Protein AF-0000000078525321 (afdb_homodimer)

Foldseek 3Di:
DCVVPPPVPPFDKDKDFDPLLVVQLVVVPWDFPDKAADPVHRVTIITITGDDPVSVVSSVVDDDPPD/DCVVPPPVPPQDKDKDFDPLLVVQLVVVPWDFPDKAADPVHRVTIITITGDDPVSVVSSVVDDDPPD

pLDDT: mean 86.68, std 19.48, range [40.62, 98.62]

Structure (mmCIF, N/CA/C/O backbone):
data_AF-0000000078525321-model_v1
#
loop_
_entity.id
_entity.type
_entity.pdbx_description
1 polymer 'DUF5659 domain-containing protein'
#
loop_
_atom_site.group_PDB
_atom_site.id
_atom_site.type_symbol
_atom_site.label_atom_id
_atom_site.label_alt_id
_atom_site.label_comp_id
_atom_site.label_as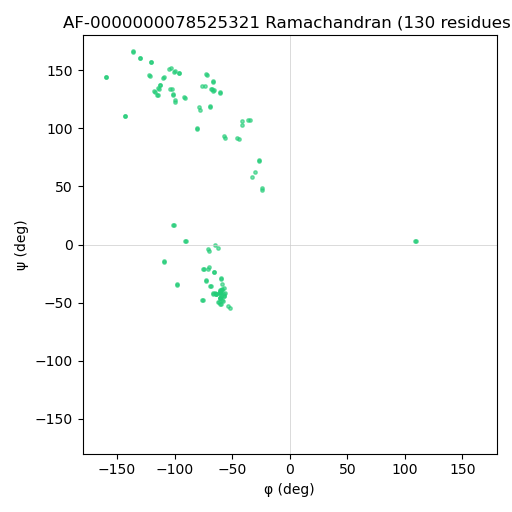ym_id
_atom_site.label_entity_id
_atom_site.label_seq_id
_atom_site.pdbx_PDB_ins_code
_atom_site.Cartn_x
_atom_site.Cartn_y
_atom_site.Cartn_z
_atom_site.occupancy
_atom_site.B_iso_or_equiv
_atom_site.auth_seq_id
_atom_site.auth_comp_id
_atom_site.auth_asym_id
_atom_site.auth_atom_id
_atom_site.pdbx_PDB_model_num
ATOM 1 N N . MET A 1 1 ? 3.475 -42.188 -11.227 1 43.06 1 MET A N 1
ATOM 2 C CA . MET A 1 1 ? 2.268 -41.5 -10.758 1 43.06 1 MET A CA 1
ATOM 3 C C . MET A 1 1 ? 2.613 -40.188 -10.047 1 43.06 1 MET A C 1
ATOM 5 O O . MET A 1 1 ? 1.784 -39.281 -9.977 1 43.06 1 MET A O 1
ATOM 9 N N . THR A 1 2 ? 3.736 -40.312 -9.289 1 48.81 2 THR A N 1
ATOM 10 C CA . THR A 1 2 ? 4.012 -39.375 -8.227 1 48.81 2 THR A CA 1
ATOM 11 C C . THR A 1 2 ? 4.398 -38 -8.805 1 48.81 2 THR A C 1
ATOM 13 O O . THR A 1 2 ? 4.75 -37.094 -8.062 1 48.81 2 THR A O 1
ATOM 16 N N . SER A 1 3 ? 4.809 -38 -9.992 1 51.25 3 SER A N 1
ATOM 17 C CA . SER A 1 3 ? 5.309 -36.75 -10.586 1 51.25 3 SER A CA 1
ATOM 18 C C . SER A 1 3 ? 4.246 -35.656 -10.562 1 51.25 3 SER A C 1
ATOM 20 O O . SER A 1 3 ? 4.516 -34.5 -10.938 1 51.25 3 SER A O 1
ATOM 22 N N . ASP A 1 4 ? 2.984 -36.062 -10.711 1 45.41 4 ASP A N 1
ATOM 23 C CA . ASP A 1 4 ? 1.907 -35.094 -10.719 1 45.41 4 ASP A CA 1
ATOM 24 C C . ASP A 1 4 ? 1.922 -34.25 -9.438 1 45.41 4 ASP A C 1
ATOM 26 O O . ASP A 1 4 ? 1.277 -33.188 -9.367 1 45.41 4 ASP A O 1
ATOM 30 N N . TYR A 1 5 ? 2.17 -34.906 -8.258 1 46.09 5 TYR A N 1
ATOM 31 C CA . TYR A 1 5 ? 1.978 -34.312 -6.941 1 46.09 5 TYR A CA 1
ATOM 32 C C . TYR A 1 5 ? 2.686 -32.969 -6.848 1 46.09 5 TYR A C 1
ATOM 34 O O . TYR A 1 5 ? 2.254 -32.062 -6.109 1 46.09 5 TYR A O 1
ATOM 42 N N . GLN A 1 6 ? 4 -32.938 -7.137 1 43.97 6 GLN A N 1
ATOM 43 C CA . GLN A 1 6 ? 4.691 -31.703 -6.754 1 43.97 6 GLN A CA 1
ATOM 44 C C . GLN A 1 6 ? 4.176 -30.5 -7.555 1 43.97 6 GLN A C 1
ATOM 46 O O . GLN A 1 6 ? 4.902 -29.938 -8.375 1 43.97 6 GLN A O 1
ATOM 51 N N . LYS A 1 7 ? 3.301 -30.578 -8.422 1 46 7 LYS A N 1
ATOM 52 C CA . LYS A 1 7 ? 2.758 -29.344 -8.977 1 46 7 LYS A CA 1
ATOM 53 C C . LYS A 1 7 ? 2.729 -28.234 -7.93 1 46 7 LYS A C 1
ATOM 55 O O . LYS A 1 7 ? 1.919 -28.281 -7 1 46 7 LYS A O 1
ATOM 60 N N . GLU A 1 8 ? 3.809 -27.844 -7.328 1 45.81 8 GLU A N 1
ATOM 61 C CA . GLU A 1 8 ? 4.125 -26.688 -6.48 1 45.81 8 GLU A CA 1
ATOM 62 C C . GLU A 1 8 ? 3.223 -25.5 -6.797 1 45.81 8 GLU A C 1
ATOM 64 O O . GLU A 1 8 ? 3.193 -25.031 -7.934 1 45.81 8 GLU A O 1
ATOM 69 N N . ASN A 1 9 ? 1.998 -25.531 -6.434 1 50.44 9 ASN A N 1
ATOM 70 C CA . ASN A 1 9 ? 1.076 -24.391 -6.43 1 50.44 9 ASN A CA 1
ATOM 71 C C . ASN A 1 9 ? 1.821 -23.062 -6.336 1 50.44 9 ASN A C 1
ATOM 73 O O . ASN A 1 9 ? 2.166 -22.609 -5.242 1 50.44 9 ASN A O 1
ATOM 77 N N . LYS A 1 10 ? 2.791 -22.922 -7.137 1 61.66 10 LYS A N 1
ATOM 78 C CA . LYS A 1 10 ? 3.525 -21.656 -7.191 1 61.66 10 LYS A CA 1
ATOM 79 C C . LYS A 1 10 ? 2.592 -20.469 -6.977 1 61.66 10 LYS A C 1
ATOM 81 O O . LYS A 1 10 ? 1.52 -20.406 -7.578 1 61.66 10 LYS A O 1
ATOM 86 N N . ALA A 1 11 ? 2.73 -19.969 -5.906 1 68.25 11 ALA A N 1
ATOM 87 C CA . ALA A 1 11 ? 1.953 -18.766 -5.625 1 68.25 11 ALA A CA 1
ATOM 88 C C . ALA A 1 11 ? 1.929 -17.828 -6.836 1 68.25 11 ALA A C 1
ATOM 90 O O . ALA A 1 11 ? 2.965 -17.578 -7.453 1 68.25 11 ALA A O 1
ATOM 91 N N . GLN A 1 12 ? 0.733 -17.828 -7.484 1 90.12 12 GLN A N 1
ATOM 92 C CA . GLN A 1 12 ? 0.535 -16.828 -8.531 1 90.12 12 GLN A CA 1
ATOM 93 C C . GLN A 1 12 ? 0.269 -15.445 -7.941 1 90.12 12 GLN A C 1
ATOM 95 O O . GLN A 1 12 ? -0.292 -15.336 -6.848 1 90.12 12 GLN A O 1
ATOM 100 N N . TYR A 1 13 ? 0.941 -14.492 -8.578 1 95.5 13 TYR A N 1
ATOM 101 C CA . TYR A 1 13 ? 0.79 -13.117 -8.117 1 95.5 13 TYR A CA 1
ATOM 102 C C . TYR A 1 13 ? 0.013 -12.281 -9.133 1 95.5 13 TYR A C 1
ATOM 104 O O . TYR A 1 13 ? 0.056 -12.555 -10.336 1 95.5 13 TYR A O 1
ATOM 112 N N . MET A 1 14 ? -0.76 -11.422 -8.555 1 97.31 14 MET A N 1
ATOM 113 C CA . MET A 1 14 ? -1.428 -10.383 -9.336 1 97.31 14 MET A CA 1
ATOM 114 C C . MET A 1 14 ? -0.725 -9.039 -9.172 1 97.31 14 MET A C 1
ATOM 116 O O . MET A 1 14 ? -0.426 -8.625 -8.047 1 97.31 14 MET A O 1
ATOM 120 N N . ILE A 1 15 ? -0.51 -8.383 -10.32 1 97.31 15 ILE A N 1
ATOM 121 C CA . ILE A 1 15 ? 0.11 -7.066 -10.312 1 97.31 15 ILE A CA 1
ATOM 122 C C . ILE A 1 15 ? -0.963 -5.988 -10.453 1 97.31 15 ILE A C 1
ATOM 124 O O . ILE A 1 15 ? -1.727 -5.988 -11.422 1 97.31 15 ILE A O 1
ATOM 128 N N . ILE A 1 16 ? -0.964 -5.094 -9.445 1 98 16 ILE A N 1
ATOM 129 C CA . ILE A 1 16 ? -1.906 -3.979 -9.453 1 98 16 ILE A CA 1
ATOM 130 C C . ILE A 1 16 ? -1.147 -2.662 -9.609 1 98 16 ILE A C 1
ATOM 132 O O . ILE A 1 16 ? -0.19 -2.404 -8.875 1 98 16 ILE A O 1
ATOM 136 N N . ARG A 1 17 ? -1.638 -1.772 -10.516 1 97.25 17 ARG A N 1
ATOM 137 C CA . ARG A 1 17 ? -0.942 -0.52 -10.789 1 97.25 17 ARG A CA 1
ATOM 138 C C . ARG A 1 17 ? -1.709 0.67 -10.227 1 97.25 17 ARG A C 1
ATOM 140 O O . ARG A 1 17 ? -1.159 1.766 -10.094 1 97.25 17 ARG A O 1
ATOM 147 N N . SER A 1 18 ? -2.859 0.526 -9.883 1 96.81 18 SER A N 1
ATOM 148 C CA . SER A 1 18 ? -3.719 1.591 -9.375 1 96.81 18 SER A CA 1
ATOM 149 C C . SER A 1 18 ? -3.656 1.677 -7.855 1 96.81 18 SER A C 1
ATOM 151 O O . SER A 1 18 ? -3.936 0.697 -7.16 1 96.81 18 SER A O 1
ATOM 153 N N . LEU A 1 19 ? -3.375 2.881 -7.418 1 97.56 19 LEU A N 1
ATOM 154 C CA . LEU A 1 19 ? -3.34 3.094 -5.973 1 97.56 19 LEU A CA 1
ATOM 155 C C . LEU A 1 19 ? -4.742 2.998 -5.375 1 97.56 19 LEU A C 1
ATOM 157 O O . LEU A 1 19 ? -4.914 2.475 -4.273 1 97.56 19 LEU A O 1
ATOM 161 N N . SER A 1 20 ? -5.754 3.453 -6.09 1 97.44 20 SER A N 1
ATOM 162 C CA . SER A 1 20 ? -7.125 3.381 -5.598 1 97.44 20 SER A CA 1
ATOM 163 C C . SER A 1 20 ? -7.602 1.935 -5.496 1 97.44 20 SER A C 1
ATOM 165 O O . SER A 1 20 ? -8.234 1.554 -4.512 1 97.44 20 SER A O 1
ATOM 167 N N . MET A 1 21 ? -7.281 1.162 -6.445 1 98.25 21 MET A N 1
ATOM 168 C CA . MET A 1 21 ? -7.609 -0.26 -6.387 1 98.25 21 MET A CA 1
ATOM 169 C C . MET A 1 21 ? -6.871 -0.94 -5.238 1 98.25 21 MET A C 1
ATOM 171 O O . MET A 1 21 ? -7.453 -1.752 -4.516 1 98.25 21 MET A O 1
ATOM 175 N N . THR A 1 22 ? -5.621 -0.625 -5.059 1 98.56 22 THR A N 1
ATOM 176 C CA . THR A 1 22 ? -4.824 -1.167 -3.965 1 98.56 22 THR A CA 1
ATOM 177 C C . THR A 1 22 ? -5.461 -0.84 -2.617 1 98.56 22 THR A C 1
ATOM 179 O O . THR A 1 22 ? -5.648 -1.728 -1.782 1 98.56 22 THR A O 1
ATOM 182 N N . ASN A 1 23 ? -5.82 0.365 -2.422 1 98.62 23 ASN A N 1
ATOM 183 C CA . ASN A 1 23 ? -6.473 0.767 -1.18 1 98.62 23 ASN A CA 1
ATOM 184 C C . ASN A 1 23 ? -7.781 0.015 -0.966 1 98.62 23 ASN A C 1
ATOM 186 O O . ASN A 1 23 ? -8.078 -0.422 0.148 1 98.62 23 ASN A O 1
ATOM 190 N N . TRP A 1 24 ? -8.523 -0.161 -1.998 1 98.38 24 TRP A N 1
ATOM 191 C CA . TRP A 1 24 ? -9.781 -0.9 -1.93 1 98.38 24 TRP A CA 1
ATOM 192 C C . TRP A 1 24 ? -9.539 -2.348 -1.513 1 98.38 24 TRP A C 1
ATOM 194 O O . TRP A 1 24 ? -10.219 -2.863 -0.619 1 98.38 24 TRP A O 1
ATOM 204 N N . LEU A 1 25 ? -8.656 -2.965 -2.125 1 98.56 25 LEU A N 1
ATOM 205 C CA . LEU A 1 25 ? -8.344 -4.359 -1.836 1 98.56 25 LEU A CA 1
ATOM 206 C C . LEU A 1 25 ? -7.898 -4.531 -0.388 1 98.56 25 LEU A C 1
ATOM 208 O O . LEU A 1 25 ? -8.383 -5.418 0.316 1 98.56 25 LEU A O 1
ATOM 212 N N . CYS A 1 26 ? -7.027 -3.66 0.064 1 98.56 26 CYS A N 1
ATOM 213 C CA . CYS A 1 26 ? -6.523 -3.75 1.43 1 98.56 26 CYS A CA 1
ATOM 214 C C . CYS A 1 26 ? -7.645 -3.523 2.439 1 98.56 26 CYS A C 1
ATOM 216 O O . CYS A 1 26 ? -7.73 -4.23 3.443 1 98.56 26 CYS A O 1
ATOM 218 N N . ARG A 1 27 ? -8.438 -2.586 2.143 1 97.56 27 ARG A N 1
ATOM 219 C CA . ARG A 1 27 ? -9.57 -2.309 3.021 1 97.56 27 ARG A CA 1
ATOM 220 C C . ARG A 1 27 ? -10.484 -3.521 3.135 1 97.56 27 ARG A C 1
ATOM 222 O O . ARG A 1 27 ? -11.133 -3.725 4.164 1 97.56 27 ARG A O 1
ATOM 229 N N . ASN A 1 28 ? -10.477 -4.246 2.127 1 98 28 ASN A N 1
ATOM 230 C CA . ASN A 1 28 ? -11.375 -5.395 2.105 1 98 28 ASN A CA 1
ATOM 231 C C . ASN A 1 28 ? -10.633 -6.691 2.42 1 98 28 ASN A C 1
ATOM 233 O O . ASN A 1 28 ? -11.07 -7.773 2.025 1 98 28 ASN A O 1
ATOM 237 N N . GLY A 1 29 ? -9.508 -6.625 2.947 1 97.56 29 GLY A N 1
ATOM 238 C CA . GLY A 1 29 ? -8.922 -7.758 3.641 1 97.56 29 GLY A CA 1
ATOM 239 C C . GLY A 1 29 ? -7.746 -8.367 2.902 1 97.56 29 GLY A C 1
ATOM 240 O O . GLY A 1 29 ? -7.188 -9.375 3.338 1 97.56 29 GLY A O 1
ATOM 241 N N . HIS A 1 30 ? -7.371 -7.797 1.804 1 98.62 30 HIS A N 1
ATOM 242 C CA . HIS A 1 30 ? -6.227 -8.305 1.062 1 98.62 30 HIS A CA 1
ATOM 243 C C . HIS A 1 30 ? -4.957 -7.543 1.414 1 98.62 30 HIS A C 1
ATOM 245 O O . HIS A 1 30 ? -5.004 -6.344 1.693 1 98.62 30 HIS A O 1
ATOM 251 N N . GLU A 1 31 ? -3.846 -8.25 1.37 1 98.31 31 GLU A N 1
ATOM 252 C CA . GLU A 1 31 ? -2.588 -7.656 1.807 1 98.31 31 GLU A CA 1
ATOM 253 C C . GLU A 1 31 ? -1.628 -7.473 0.634 1 98.31 31 GLU A C 1
ATOM 255 O O . GLU A 1 31 ? -1.497 -8.359 -0.211 1 98.31 31 GLU A O 1
ATOM 260 N N . ILE A 1 32 ? -1.029 -6.34 0.654 1 98.62 32 ILE A N 1
ATOM 261 C CA . ILE A 1 32 ? 0.085 -6.137 -0.266 1 98.62 32 ILE A CA 1
ATOM 262 C C . ILE A 1 32 ? 1.258 -7.027 0.141 1 98.62 32 ILE A C 1
ATOM 264 O O . ILE A 1 32 ? 1.686 -7.012 1.298 1 98.62 32 ILE A O 1
ATOM 268 N N . LEU A 1 33 ? 1.862 -7.711 -0.807 1 98.12 33 LEU A N 1
ATOM 269 C CA . LEU A 1 33 ? 3.006 -8.578 -0.537 1 98.12 33 LEU A CA 1
ATOM 270 C C . LEU A 1 33 ? 4.316 -7.859 -0.846 1 98.12 33 LEU A C 1
ATOM 272 O O . LEU A 1 33 ? 5.34 -8.133 -0.214 1 98.12 33 LEU A O 1
ATOM 276 N N . LYS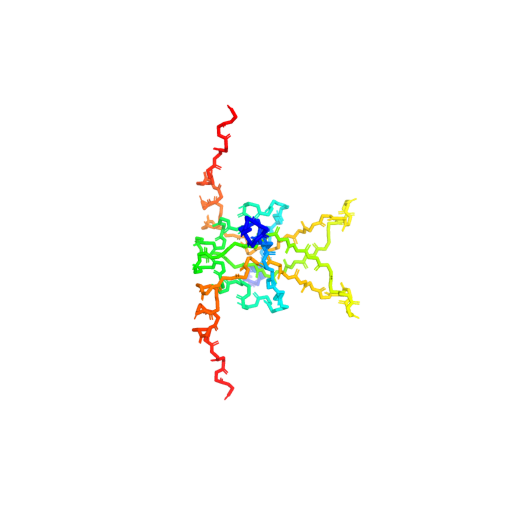 A 1 34 ? 4.281 -7.047 -1.83 1 97.62 34 LYS A N 1
ATOM 277 C CA . LYS A 1 34 ? 5.465 -6.324 -2.295 1 97.62 34 LYS A CA 1
ATOM 278 C C . LYS A 1 34 ? 5.074 -5.09 -3.102 1 97.62 34 LYS A C 1
ATOM 280 O O . LYS A 1 34 ? 4.066 -5.098 -3.811 1 97.62 34 LYS A O 1
ATOM 285 N N . VAL A 1 35 ? 5.855 -4.062 -2.939 1 97.94 35 VAL A N 1
ATOM 286 C CA . VAL A 1 35 ? 5.738 -2.885 -3.791 1 97.94 35 VAL A CA 1
ATOM 287 C C . VAL A 1 35 ? 7.027 -2.686 -4.582 1 97.94 35 VAL A C 1
ATOM 289 O O . VAL A 1 35 ? 8.125 -2.744 -4.02 1 97.94 35 VAL A O 1
ATOM 292 N N . SER A 1 36 ? 6.879 -2.484 -5.84 1 96.38 36 SER A N 1
ATOM 293 C CA . SER A 1 36 ? 8.031 -2.287 -6.711 1 96.38 36 SER A CA 1
ATOM 294 C C . SER A 1 36 ? 7.793 -1.137 -7.684 1 96.38 36 SER A C 1
ATOM 296 O O . SER A 1 36 ? 6.668 -0.651 -7.82 1 96.38 36 SER A O 1
ATOM 298 N N . ASP A 1 37 ? 8.938 -0.761 -8.281 1 95.94 37 ASP A N 1
ATOM 299 C CA . ASP A 1 37 ? 8.797 0.153 -9.414 1 95.94 37 ASP A CA 1
ATOM 300 C C . ASP A 1 37 ? 8.234 -0.566 -10.641 1 95.94 37 ASP A C 1
ATOM 302 O O . ASP A 1 37 ? 8.531 -1.738 -10.867 1 95.94 37 ASP A O 1
ATOM 306 N N . SER A 1 38 ? 7.43 0.287 -11.398 1 95.56 38 SER A N 1
ATOM 307 C CA . SER A 1 38 ? 7.004 -0.262 -12.68 1 95.56 38 SER A CA 1
ATOM 308 C C . SER A 1 38 ? 8.188 -0.443 -13.625 1 95.56 38 SER A C 1
ATOM 310 O O . SER A 1 38 ? 9.062 0.42 -13.703 1 95.56 38 SER A O 1
ATOM 312 N N . GLU A 1 39 ? 8.148 -1.537 -14.328 1 92.19 39 GLU A N 1
ATOM 313 C CA . GLU A 1 39 ? 9.203 -1.787 -15.305 1 92.19 39 GLU A CA 1
ATOM 314 C C . GLU A 1 39 ? 9.062 -0.873 -16.516 1 92.19 39 GLU A C 1
ATOM 316 O O . GLU A 1 39 ? 10.055 -0.515 -17.156 1 92.19 39 GLU A O 1
ATOM 321 N N . ILE A 1 40 ? 7.875 -0.518 -16.844 1 91 40 ILE A N 1
ATOM 322 C CA . ILE A 1 40 ? 7.559 0.303 -18 1 91 40 ILE A CA 1
ATOM 323 C C . ILE A 1 40 ? 7.922 1.76 -17.719 1 91 40 ILE A C 1
ATOM 325 O O . ILE A 1 40 ? 8.562 2.416 -18.547 1 91 40 ILE A O 1
ATOM 329 N N . ASP A 1 41 ? 7.512 2.25 -16.562 1 93.06 41 ASP A N 1
ATOM 330 C CA . ASP A 1 41 ? 7.789 3.613 -16.125 1 93.06 41 ASP A CA 1
ATOM 331 C C . ASP A 1 41 ? 8.055 3.654 -14.617 1 93.06 41 ASP A C 1
ATOM 333 O O . ASP A 1 41 ? 7.133 3.541 -13.812 1 93.06 41 ASP A O 1
ATOM 337 N N . PRO A 1 42 ? 9.258 3.914 -14.273 1 88.5 42 PRO A N 1
ATOM 338 C CA . PRO A 1 42 ? 9.68 3.789 -12.875 1 88.5 42 PRO A CA 1
ATOM 339 C C . PRO A 1 42 ? 9.086 4.871 -11.977 1 88.5 42 PRO A C 1
ATOM 341 O O . PRO A 1 42 ? 9.234 4.82 -10.758 1 88.5 42 PRO A O 1
ATOM 344 N N . ARG A 1 43 ? 8.398 5.754 -12.531 1 90 43 ARG A N 1
ATOM 345 C CA . ARG A 1 43 ? 7.699 6.746 -11.727 1 90 43 ARG A CA 1
ATOM 346 C C . ARG A 1 43 ? 6.457 6.141 -11.078 1 90 43 ARG A C 1
ATOM 348 O O . ARG A 1 43 ? 5.934 6.688 -10.102 1 90 43 ARG A O 1
ATOM 355 N N . PHE A 1 44 ? 6.035 5.094 -11.648 1 94.06 44 PHE A N 1
ATOM 356 C CA . PHE A 1 44 ? 4.848 4.422 -11.133 1 94.06 44 PHE A CA 1
ATOM 357 C C . PHE A 1 44 ? 5.234 3.207 -10.297 1 94.06 44 PHE A C 1
ATOM 359 O O . PHE A 1 44 ? 6.258 2.568 -10.555 1 94.06 44 PHE A O 1
ATOM 366 N N . LYS A 1 45 ? 4.41 2.971 -9.359 1 97.19 45 LYS A N 1
ATOM 367 C CA . LYS A 1 45 ? 4.598 1.801 -8.508 1 97.19 45 LYS A CA 1
ATOM 368 C C . LYS A 1 45 ? 3.635 0.68 -8.891 1 97.19 45 LYS A C 1
ATOM 370 O O . LYS A 1 45 ? 2.549 0.939 -9.414 1 97.19 45 LYS A O 1
ATOM 375 N N . VAL A 1 46 ? 4.117 -0.503 -8.617 1 97.94 46 VAL A N 1
ATOM 376 C CA . VAL A 1 46 ? 3.24 -1.66 -8.766 1 97.94 46 VAL A CA 1
ATOM 377 C C . VAL A 1 46 ? 3.15 -2.406 -7.434 1 97.94 46 VAL A C 1
ATOM 379 O O . VAL A 1 46 ? 4.133 -2.484 -6.691 1 97.94 46 VAL A O 1
ATOM 382 N N . PHE A 1 47 ? 1.993 -2.936 -7.211 1 98.56 47 PHE A N 1
ATOM 383 C CA . PHE A 1 47 ? 1.66 -3.641 -5.98 1 98.56 47 PHE A CA 1
ATOM 384 C C . PHE A 1 47 ? 1.384 -5.113 -6.258 1 98.56 47 PHE A C 1
ATOM 386 O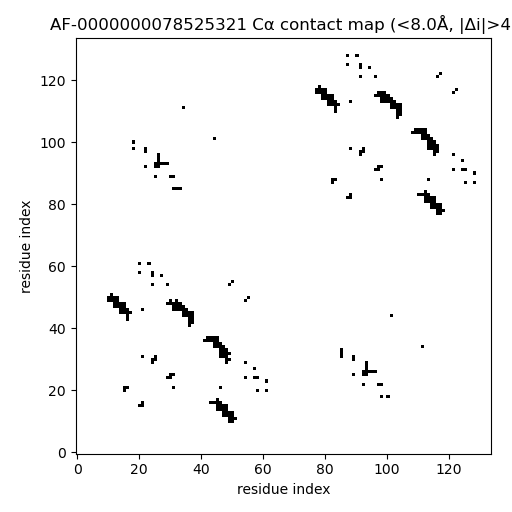 O . PHE A 1 47 ? 0.579 -5.445 -7.129 1 98.56 47 PHE A O 1
ATOM 393 N N . LEU A 1 48 ? 2.051 -5.926 -5.504 1 98.44 48 LEU A N 1
ATOM 394 C CA . LEU A 1 48 ? 1.872 -7.363 -5.684 1 98.44 48 LEU A CA 1
ATOM 395 C C . LEU A 1 48 ? 0.947 -7.938 -4.617 1 98.44 48 LEU A C 1
ATOM 397 O O . LEU A 1 48 ? 1.123 -7.664 -3.426 1 98.44 48 LEU A O 1
ATOM 401 N N . PHE A 1 49 ? -0.055 -8.688 -5.133 1 98.62 49 PHE A N 1
ATOM 402 C CA . PHE A 1 49 ? -0.966 -9.445 -4.285 1 98.62 49 PHE A CA 1
ATOM 403 C C . PHE A 1 49 ? -0.902 -10.938 -4.613 1 98.62 49 PHE A C 1
ATOM 405 O O . PHE A 1 49 ? -0.468 -11.312 -5.703 1 98.62 49 PHE A O 1
ATOM 412 N N . GLN A 1 50 ? -1.316 -11.672 -3.586 1 98.06 50 GLN A N 1
ATOM 413 C CA . GLN A 1 50 ? -1.579 -13.062 -3.939 1 98.06 50 GLN A CA 1
ATOM 414 C C . GLN A 1 50 ? -2.764 -13.18 -4.895 1 98.06 50 GLN A C 1
ATOM 416 O O . GLN A 1 50 ? -3.789 -12.516 -4.699 1 98.06 50 GLN A O 1
ATOM 421 N N . ASP A 1 51 ? -2.57 -13.977 -5.984 1 97.38 51 ASP A N 1
ATOM 422 C CA . ASP A 1 51 ? -3.627 -14.203 -6.969 1 97.38 51 ASP A CA 1
ATOM 423 C C . ASP A 1 51 ? -4.617 -15.258 -6.48 1 97.38 51 ASP A C 1
ATOM 425 O O . ASP A 1 51 ? -4.332 -16.453 -6.539 1 97.38 51 ASP A O 1
ATOM 429 N N . THR A 1 52 ? -5.691 -14.852 -6 1 96.94 52 THR A N 1
ATOM 430 C CA . THR A 1 52 ? -6.719 -15.742 -5.465 1 96.94 52 THR A CA 1
ATOM 431 C C . THR A 1 52 ? -8.086 -15.398 -6.055 1 96.94 52 THR A C 1
ATOM 433 O O . THR A 1 52 ? -8.289 -14.305 -6.578 1 96.94 52 THR A O 1
ATOM 436 N N . ALA A 1 53 ? -9 -16.344 -5.98 1 96.88 53 ALA A N 1
ATOM 437 C CA . ALA A 1 53 ? -10.375 -16.094 -6.395 1 96.88 53 ALA A CA 1
ATOM 438 C C . ALA A 1 53 ? -11 -14.969 -5.57 1 96.88 53 ALA A C 1
ATOM 440 O O . ALA A 1 53 ? -11.758 -14.148 -6.098 1 96.88 53 ALA A O 1
ATOM 441 N N . ALA A 1 54 ? -10.719 -14.922 -4.266 1 97.81 54 ALA A N 1
ATOM 442 C CA . ALA A 1 54 ? -11.234 -13.883 -3.377 1 97.81 54 ALA A CA 1
ATOM 443 C C . ALA A 1 54 ? -10.773 -12.5 -3.828 1 97.81 54 ALA A C 1
ATOM 445 O O . ALA A 1 54 ? -11.562 -11.547 -3.82 1 97.81 54 ALA A O 1
ATOM 446 N N . LEU A 1 55 ? -9.57 -12.422 -4.191 1 98.12 55 LEU A N 1
ATOM 447 C CA . LEU A 1 55 ? -9.047 -11.156 -4.695 1 98.12 55 LEU A CA 1
ATOM 448 C C . LEU A 1 55 ? -9.812 -10.703 -5.934 1 98.12 55 LEU A C 1
ATOM 450 O O . LEU A 1 55 ? -10.242 -9.547 -6.023 1 98.12 55 LEU A O 1
ATOM 454 N N . HIS A 1 56 ? -9.953 -11.547 -6.883 1 97.94 56 HIS A N 1
ATOM 455 C CA . HIS A 1 56 ? -10.656 -11.234 -8.117 1 97.94 56 HIS A CA 1
ATOM 456 C C . HIS A 1 56 ? -12.086 -10.781 -7.836 1 97.94 56 HIS A C 1
ATOM 458 O O . HIS A 1 56 ? -12.57 -9.828 -8.453 1 97.94 56 HIS A O 1
ATOM 464 N N . ASN A 1 57 ? -12.711 -11.461 -6.984 1 98.19 57 ASN A N 1
ATOM 465 C CA . ASN A 1 57 ? -14.078 -11.078 -6.621 1 98.19 57 ASN A CA 1
ATOM 466 C C . ASN A 1 57 ? -14.125 -9.672 -6.031 1 98.19 57 ASN A C 1
ATOM 468 O O . ASN A 1 57 ? -15.023 -8.891 -6.352 1 98.19 57 ASN A O 1
ATOM 472 N N . THR A 1 58 ? -13.211 -9.445 -5.133 1 98.19 58 THR A N 1
ATOM 473 C CA . THR A 1 58 ? -13.156 -8.109 -4.547 1 98.19 58 THR A CA 1
ATOM 474 C C . THR A 1 58 ? -12.891 -7.055 -5.617 1 98.19 58 THR A C 1
ATOM 476 O O . THR A 1 58 ? -13.461 -5.965 -5.578 1 98.19 58 THR A O 1
ATOM 479 N N . MET A 1 59 ? -12.047 -7.301 -6.574 1 98 59 MET A N 1
ATOM 480 C CA . MET A 1 59 ? -11.75 -6.379 -7.668 1 98 59 MET A CA 1
ATOM 481 C C . MET A 1 59 ? -13 -6.051 -8.461 1 98 59 MET A C 1
ATOM 483 O O . MET A 1 59 ? -13.195 -4.906 -8.883 1 98 59 MET A O 1
ATOM 487 N N . LYS A 1 60 ? -13.773 -7.012 -8.633 1 97.62 60 LYS A N 1
ATOM 488 C CA . LYS A 1 60 ? -14.992 -6.824 -9.406 1 97.62 60 LYS A CA 1
ATOM 489 C C . LYS A 1 60 ? -15.953 -5.867 -8.703 1 97.62 60 LYS A C 1
ATOM 491 O O . LYS A 1 60 ? -16.828 -5.273 -9.344 1 97.62 60 LYS A O 1
ATOM 496 N N . GLN A 1 61 ? -15.82 -5.754 -7.438 1 97.56 61 GLN A N 1
ATOM 497 C CA . GLN A 1 61 ? -16.719 -4.93 -6.633 1 97.56 61 GLN A CA 1
ATOM 498 C C . GLN A 1 61 ? -16.188 -3.5 -6.516 1 97.56 61 GLN A C 1
ATOM 500 O O . GLN A 1 61 ? -16.828 -2.646 -5.902 1 97.56 61 GLN A O 1
ATOM 505 N N . PHE A 1 62 ? -15.109 -3.223 -7.164 1 96.94 62 PHE A N 1
ATOM 506 C CA . PHE A 1 62 ? -14.531 -1.887 -7.098 1 96.94 62 PHE A CA 1
ATOM 507 C C . PHE A 1 62 ? -15.508 -0.844 -7.625 1 96.94 62 PHE A C 1
ATOM 509 O O . PHE A 1 62 ? -16.047 -0.988 -8.727 1 96.94 62 PHE A O 1
ATOM 516 N N . PRO A 1 63 ? -15.633 0.242 -6.762 1 93.06 63 PRO A N 1
ATOM 517 C CA . PRO A 1 63 ? -16.578 1.257 -7.234 1 93.06 63 PRO A CA 1
ATOM 518 C C . PRO A 1 63 ? -16.078 2.016 -8.453 1 93.06 63 PRO A C 1
ATOM 520 O O . PRO A 1 63 ? -14.922 2.457 -8.477 1 93.06 63 PRO A O 1
ATOM 523 N N . LYS A 1 64 ? -16.75 1.96 -9.539 1 79.19 64 LYS A N 1
ATOM 524 C CA . LYS A 1 64 ? -16.391 2.693 -10.75 1 79.19 64 LYS A CA 1
ATOM 525 C C . LYS A 1 64 ? -16.812 4.16 -10.648 1 79.19 64 LYS A C 1
ATOM 527 O O . LYS A 1 64 ? -17.844 4.477 -10.062 1 79.19 64 LYS A O 1
ATOM 532 N N . LYS A 1 65 ? -15.836 5.102 -10.703 1 65.75 65 LYS A N 1
ATOM 533 C CA . LYS A 1 65 ? -16.234 6.504 -10.742 1 65.75 65 LYS A CA 1
ATOM 534 C C . LYS A 1 65 ? -17.156 6.785 -11.914 1 65.75 65 LYS A C 1
ATOM 536 O O . LYS A 1 65 ? -16.875 6.375 -13.047 1 65.75 65 LYS A O 1
ATOM 541 N N . GLU A 1 66 ? -18.469 6.723 -11.703 1 45.88 66 GLU A N 1
ATOM 542 C CA . GLU A 1 66 ? -19.328 7.25 -12.758 1 45.88 66 GLU A CA 1
ATOM 543 C C . GLU A 1 66 ? -18.828 8.609 -13.25 1 45.88 66 GLU A C 1
ATOM 545 O O . GLU A 1 66 ? -18.547 9.5 -12.453 1 45.88 66 GLU A O 1
ATOM 550 N N . VAL A 1 67 ? -17.969 8.578 -14.305 1 41.38 67 VAL A N 1
ATOM 551 C CA . VAL A 1 67 ? -17.812 9.852 -15 1 41.38 67 VAL A CA 1
ATOM 552 C C . VAL A 1 67 ? -19.156 10.344 -15.492 1 41.38 67 VAL A C 1
ATOM 554 O O . VAL A 1 67 ? -19.969 9.555 -15.992 1 41.38 67 VAL A O 1
ATOM 557 N N . MET B 1 1 ? -6.805 40.688 13.422 1 43.09 1 MET B N 1
ATOM 558 C CA . MET B 1 1 ? -7.301 39.469 14.062 1 43.09 1 MET B CA 1
ATOM 559 C C . MET B 1 1 ? -7.242 38.281 13.109 1 43.09 1 MET B C 1
ATOM 561 O O . MET B 1 1 ? -7.188 37.125 13.547 1 43.09 1 MET B O 1
ATOM 565 N N . THR B 1 2 ? -7.613 38.625 11.852 1 48.44 2 THR B N 1
ATOM 566 C CA . THR B 1 2 ? -8.016 37.594 10.891 1 48.44 2 THR B CA 1
ATOM 567 C C . THR B 1 2 ? -6.82 36.75 10.445 1 48.44 2 THR B C 1
ATOM 569 O O . THR B 1 2 ? -6.938 35.938 9.547 1 48.44 2 THR B O 1
ATOM 572 N N . SER B 1 3 ? -5.68 37.25 10.633 1 51.34 3 SER B N 1
ATOM 573 C CA . SER B 1 3 ? -4.492 36.531 10.141 1 51.34 3 SER B CA 1
ATOM 574 C C . SER B 1 3 ? -4.402 35.125 10.719 1 51.34 3 SER B C 1
ATOM 576 O O . SER B 1 3 ? -3.541 34.344 10.312 1 51.34 3 SER B O 1
ATOM 578 N N . ASP B 1 4 ? -4.797 35.031 11.992 1 45.25 4 ASP B N 1
ATOM 579 C CA . ASP B 1 4 ? -4.672 33.719 12.633 1 45.25 4 ASP B CA 1
ATOM 580 C C . ASP B 1 4 ? -5.441 32.656 11.852 1 45.25 4 ASP B C 1
ATOM 582 O O . ASP B 1 4 ? -5.223 31.453 12.047 1 45.25 4 ASP B O 1
ATOM 586 N N . TYR B 1 5 ? -6.688 32.969 11.367 1 45.97 5 TYR B N 1
ATOM 587 C CA . TYR B 1 5 ? -7.621 32 10.797 1 45.97 5 TYR B CA 1
ATOM 588 C C . TYR B 1 5 ? -6.957 31.203 9.68 1 45.97 5 TYR B C 1
ATOM 590 O O . TYR B 1 5 ? -7.406 30.094 9.352 1 45.97 5 TYR B O 1
ATOM 598 N N . GLN B 1 6 ? -6.352 31.859 8.688 1 43 6 GLN B N 1
ATOM 599 C CA . GLN B 1 6 ? -5.957 31.047 7.555 1 43 6 GLN B CA 1
ATOM 600 C C . GLN B 1 6 ? -4.934 29.984 7.969 1 43 6 GLN B C 1
ATOM 602 O O . GLN B 1 6 ? -3.781 30.031 7.531 1 43 6 GLN B O 1
ATOM 607 N N . LYS B 1 7 ? -4.461 29.875 9.148 1 45.62 7 LYS B N 1
ATOM 608 C CA . LYS B 1 7 ? -3.629 28.719 9.477 1 45.62 7 LYS B CA 1
ATOM 609 C C . LYS B 1 7 ? -4.027 27.5 8.656 1 45.62 7 LYS B C 1
ATOM 611 O O . LYS B 1 7 ? -5.098 26.922 8.859 1 45.62 7 LYS B O 1
ATOM 616 N N . GLU B 1 8 ? -3.936 27.484 7.355 1 45.56 8 GLU B N 1
ATOM 617 C CA . GLU B 1 8 ? -4.008 26.438 6.336 1 45.56 8 GLU B CA 1
ATOM 618 C C . GLU B 1 8 ? -3.598 25.078 6.902 1 45.56 8 GLU B C 1
ATOM 620 O O . GLU B 1 8 ? -2.471 24.906 7.371 1 45.56 8 GLU B O 1
ATOM 625 N N . ASN B 1 9 ? -4.363 24.469 7.703 1 49.69 9 ASN B N 1
ATOM 626 C CA . ASN B 1 9 ? -4.262 23.094 8.148 1 49.69 9 ASN B CA 1
ATOM 627 C C . ASN B 1 9 ? -3.5 22.219 7.148 1 49.69 9 ASN B C 1
ATOM 629 O O . ASN B 1 9 ? -4.082 21.734 6.176 1 49.69 9 ASN B O 1
ATOM 633 N N . LYS B 1 10 ? -2.4 22.703 6.707 1 60.75 10 LYS B N 1
ATOM 634 C CA . LYS B 1 10 ? -1.553 21.906 5.816 1 60.75 10 LYS B CA 1
ATOM 635 C C . LYS B 1 10 ? -1.612 20.438 6.172 1 60.75 10 LYS B C 1
ATOM 637 O O . LYS B 1 10 ? -1.521 20.062 7.348 1 60.75 10 LYS B O 1
ATOM 642 N N . ALA B 1 11 ? -2.244 19.797 5.375 1 67.19 11 ALA B N 1
ATOM 643 C CA . ALA B 1 11 ? -2.297 18.344 5.566 1 67.19 11 ALA B CA 1
ATOM 644 C C . ALA B 1 11 ? -0.935 17.797 5.98 1 67.19 11 ALA B C 1
ATOM 646 O O . ALA B 1 11 ? 0.087 18.141 5.379 1 67.19 11 ALA B O 1
ATOM 647 N N . GLN B 1 12 ? -0.833 17.5 7.316 1 90.06 12 GLN B N 1
ATOM 648 C CA . GLN B 1 12 ? 0.36 16.797 7.773 1 90.06 12 GLN B CA 1
ATOM 649 C C . GLN B 1 12 ? 0.333 15.336 7.348 1 90.06 12 GLN B C 1
ATOM 651 O O . GLN B 1 12 ? -0.739 14.734 7.223 1 90.06 12 GLN B O 1
ATOM 656 N N . TYR B 1 13 ? 1.53 14.938 6.875 1 95.5 13 TYR B N 1
ATOM 657 C CA . TYR B 1 13 ? 1.658 13.555 6.43 1 95.5 13 TYR B CA 1
ATOM 658 C C . TYR B 1 13 ? 2.529 12.75 7.387 1 95.5 13 TYR B C 1
ATOM 660 O O . TYR B 1 13 ? 3.424 13.305 8.031 1 95.5 13 TYR B O 1
ATOM 668 N N . MET B 1 14 ? 2.096 11.523 7.504 1 97.25 14 MET B N 1
ATOM 669 C CA . MET B 1 14 ? 2.902 10.531 8.203 1 97.25 14 MET B CA 1
ATOM 670 C C . MET B 1 14 ? 3.586 9.594 7.211 1 97.25 14 MET B C 1
ATOM 672 O O . MET B 1 14 ? 2.951 9.094 6.281 1 97.25 14 MET B O 1
ATOM 676 N N . ILE B 1 15 ? 4.887 9.391 7.469 1 97.25 15 ILE B N 1
ATOM 677 C CA . ILE B 1 15 ? 5.652 8.469 6.633 1 97.25 15 ILE B CA 1
ATOM 678 C C . ILE B 1 15 ? 5.777 7.117 7.336 1 97.25 15 ILE B C 1
ATOM 680 O O . ILE B 1 15 ? 6.273 7.039 8.461 1 97.25 15 ILE B O 1
ATOM 684 N N . ILE B 1 16 ? 5.32 6.09 6.602 1 97.88 16 ILE B N 1
ATOM 685 C CA . ILE B 1 16 ? 5.406 4.73 7.121 1 97.88 16 ILE B CA 1
ATOM 686 C C . ILE B 1 16 ? 6.355 3.904 6.258 1 97.88 16 ILE B C 1
ATOM 688 O O . ILE B 1 16 ? 6.23 3.887 5.031 1 97.88 16 ILE B O 1
ATOM 692 N N . ARG B 1 17 ? 7.266 3.125 6.914 1 97.19 17 ARG B N 1
ATOM 693 C CA . ARG B 1 17 ? 8.273 2.365 6.18 1 97.19 17 ARG B CA 1
ATOM 694 C C . ARG B 1 17 ? 7.98 0.869 6.242 1 97.19 17 ARG B C 1
ATOM 696 O O . ARG B 1 17 ? 8.531 0.092 5.457 1 97.19 17 ARG B O 1
ATOM 703 N N . SER B 1 18 ? 7.195 0.448 7.059 1 96.69 18 SER B N 1
ATOM 704 C CA . SER B 1 18 ? 6.863 -0.96 7.254 1 96.69 18 SER B CA 1
ATOM 705 C C . SER B 1 18 ? 5.668 -1.372 6.402 1 96.69 18 SER B C 1
ATOM 707 O O . SER B 1 18 ? 4.59 -0.785 6.512 1 96.69 18 SER B O 1
ATOM 709 N N . LEU B 1 19 ? 5.914 -2.422 5.645 1 97.5 19 LEU B N 1
ATOM 710 C CA . LEU B 1 19 ? 4.82 -2.941 4.828 1 97.5 19 LEU B CA 1
ATOM 711 C C . LEU B 1 19 ? 3.738 -3.562 5.703 1 97.5 19 LEU B C 1
ATOM 713 O O . LEU B 1 19 ? 2.547 -3.438 5.406 1 97.5 19 LEU B O 1
ATOM 717 N N . SER B 1 20 ? 4.109 -4.199 6.801 1 97.44 20 SER B N 1
ATOM 718 C CA . SER B 1 20 ? 3.131 -4.801 7.703 1 97.44 20 SER B CA 1
ATOM 719 C C . SER B 1 20 ? 2.275 -3.738 8.383 1 97.44 20 SER B C 1
ATOM 721 O O . SER B 1 20 ? 1.057 -3.893 8.492 1 97.44 20 SER B O 1
ATOM 723 N N . MET B 1 21 ? 2.877 -2.701 8.797 1 98.19 21 MET B N 1
ATOM 724 C CA . MET B 1 21 ? 2.125 -1.588 9.375 1 98.19 21 MET B CA 1
ATOM 725 C C . MET B 1 21 ? 1.195 -0.965 8.336 1 98.19 21 MET B C 1
ATOM 727 O O . MET B 1 21 ? 0.043 -0.651 8.641 1 98.19 21 MET B O 1
ATOM 731 N N . THR B 1 22 ? 1.665 -0.793 7.133 1 98.5 22 THR B N 1
ATOM 732 C CA . THR B 1 22 ? 0.858 -0.256 6.043 1 98.5 22 THR B CA 1
ATOM 733 C C . THR B 1 22 ? -0.373 -1.124 5.801 1 98.5 22 THR B C 1
ATOM 735 O O . THR B 1 22 ? -1.495 -0.616 5.742 1 98.5 22 THR B O 1
ATOM 738 N N . ASN B 1 23 ? -0.197 -2.375 5.715 1 98.62 23 ASN B N 1
ATOM 739 C CA . ASN B 1 23 ? -1.317 -3.291 5.523 1 98.62 23 ASN B CA 1
ATOM 740 C C . ASN B 1 23 ? -2.312 -3.207 6.676 1 98.62 23 ASN B C 1
ATOM 742 O O . ASN B 1 23 ? -3.525 -3.205 6.457 1 98.62 23 ASN B O 1
ATOM 746 N N . TRP B 1 24 ? -1.815 -3.117 7.867 1 98.31 24 TRP B N 1
ATOM 747 C CA . TRP B 1 24 ? -2.666 -2.982 9.047 1 98.31 24 TRP B CA 1
ATOM 748 C C . TRP B 1 24 ? -3.496 -1.707 8.977 1 98.31 24 TRP B C 1
ATOM 750 O O . TRP B 1 24 ? -4.711 -1.736 9.195 1 98.31 24 TRP B O 1
ATOM 760 N N . LEU B 1 25 ? -2.896 -0.653 8.703 1 98.5 25 LEU B N 1
ATOM 761 C CA . LEU B 1 25 ? -3.576 0.636 8.633 1 98.5 25 LEU B CA 1
ATOM 762 C C . LEU B 1 25 ? -4.664 0.618 7.562 1 98.5 25 LEU B C 1
ATOM 764 O O . LEU B 1 25 ? -5.797 1.038 7.816 1 98.5 25 LEU B O 1
ATOM 768 N N . CYS B 1 26 ? -4.344 0.096 6.402 1 98.56 26 CYS B N 1
ATOM 769 C CA . CYS B 1 26 ? -5.309 0.051 5.312 1 98.56 26 CYS B CA 1
ATOM 770 C C . CYS B 1 26 ? -6.492 -0.839 5.668 1 98.56 26 CYS B C 1
ATOM 772 O O . CYS B 1 26 ? -7.645 -0.487 5.398 1 98.56 26 CYS B O 1
ATOM 774 N N . ARG B 1 27 ? -6.18 -1.921 6.25 1 97.5 27 ARG B N 1
ATOM 775 C CA . ARG B 1 27 ? -7.238 -2.834 6.672 1 97.5 27 ARG B CA 1
ATOM 776 C C . ARG B 1 27 ? -8.188 -2.16 7.66 1 97.5 27 ARG B C 1
ATOM 778 O O . ARG B 1 27 ? -9.367 -2.49 7.719 1 97.5 27 ARG B O 1
ATOM 785 N N . ASN B 1 28 ? -7.641 -1.284 8.344 1 98 28 ASN B N 1
ATOM 786 C CA . ASN B 1 28 ? -8.438 -0.625 9.367 1 98 28 ASN B CA 1
ATOM 787 C C . ASN B 1 28 ? -8.93 0.746 8.906 1 98 28 ASN B C 1
ATOM 789 O O . ASN B 1 28 ? -9.203 1.62 9.734 1 98 28 ASN B O 1
ATOM 793 N N . GLY B 1 29 ? -8.906 1.007 7.703 1 97.62 29 GLY B N 1
ATOM 794 C CA . GLY B 1 29 ? -9.703 2.082 7.141 1 97.62 29 GLY B CA 1
ATOM 795 C C . GLY B 1 29 ? -8.883 3.275 6.703 1 97.62 29 GLY B C 1
ATOM 796 O O . GLY B 1 29 ? -9.43 4.297 6.277 1 97.62 29 GLY B O 1
ATOM 797 N N . HIS B 1 30 ? -7.586 3.186 6.809 1 98.62 30 HIS B N 1
ATOM 798 C CA . HIS B 1 30 ? -6.73 4.281 6.367 1 98.62 30 HIS B CA 1
ATOM 799 C C . HIS B 1 30 ? -6.211 4.035 4.953 1 98.62 30 HIS B C 1
ATOM 801 O O . HIS B 1 30 ? -5.957 2.891 4.57 1 98.62 30 HIS B O 1
ATOM 807 N N . GLU B 1 31 ? -6.023 5.1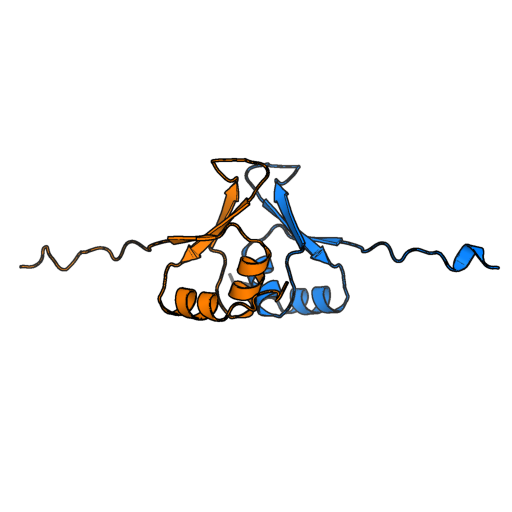21 4.227 1 98.31 31 GLU B N 1
ATOM 808 C CA . GLU B 1 31 ? -5.645 4.996 2.822 1 98.31 31 GLU B CA 1
ATOM 809 C C . GLU B 1 31 ? -4.227 5.504 2.584 1 98.31 31 GLU B C 1
ATOM 811 O O . GLU B 1 31 ? -3.838 6.547 3.117 1 98.31 31 GLU B O 1
ATOM 816 N N . ILE B 1 32 ? -3.555 4.738 1.814 1 98.62 32 ILE B N 1
ATOM 817 C CA . ILE B 1 32 ? -2.275 5.23 1.316 1 98.62 32 ILE B CA 1
ATOM 818 C C . ILE B 1 32 ? -2.51 6.398 0.357 1 98.62 32 ILE B C 1
ATOM 820 O O . ILE B 1 32 ? -3.297 6.285 -0.585 1 98.62 32 ILE B O 1
ATOM 824 N N . LEU B 1 33 ? -1.76 7.469 0.505 1 98.19 33 LEU B N 1
ATOM 825 C CA . LEU B 1 33 ? -1.882 8.633 -0.366 1 98.19 33 LEU B CA 1
ATOM 826 C C . LEU B 1 33 ? -0.821 8.602 -1.461 1 98.19 33 LEU B C 1
ATOM 828 O O . LEU B 1 33 ? -1.048 9.102 -2.564 1 98.19 33 LEU B O 1
ATOM 832 N N . LYS B 1 34 ? 0.298 8.109 -1.143 1 97.69 34 LYS B N 1
ATOM 833 C CA . LYS B 1 34 ? 1.438 8.062 -2.053 1 97.69 34 LYS B CA 1
ATOM 834 C C . LYS B 1 34 ? 2.451 7.012 -1.613 1 97.69 34 LYS B C 1
ATOM 836 O O . LYS B 1 34 ? 2.637 6.781 -0.416 1 97.69 34 LYS B O 1
ATOM 841 N N . VAL B 1 35 ? 3.043 6.391 -2.594 1 97.94 35 VAL B N 1
ATOM 842 C CA . VAL B 1 35 ? 4.176 5.508 -2.342 1 97.94 35 VAL B CA 1
ATOM 843 C C . VAL B 1 35 ? 5.418 6.043 -3.051 1 97.94 35 VAL B C 1
ATOM 845 O O . VAL B 1 35 ? 5.359 6.41 -4.227 1 97.94 35 VAL B O 1
ATOM 848 N N . SER B 1 36 ? 6.488 6.09 -2.328 1 96.44 36 SER B N 1
ATOM 849 C CA . SER B 1 36 ? 7.742 6.59 -2.879 1 96.44 36 SER B CA 1
ATOM 850 C C . SER B 1 36 ? 8.914 5.703 -2.467 1 96.44 36 SER B C 1
ATOM 852 O O . SER B 1 36 ? 8.781 4.859 -1.58 1 96.44 36 SER B O 1
ATOM 854 N N . ASP B 1 37 ? 10.008 5.953 -3.203 1 95.88 37 ASP B N 1
ATOM 855 C CA . ASP B 1 37 ? 11.258 5.355 -2.738 1 95.88 37 ASP B CA 1
ATOM 856 C C . ASP B 1 37 ? 11.766 6.055 -1.479 1 95.88 37 ASP B C 1
ATOM 858 O O . ASP B 1 37 ? 11.617 7.27 -1.33 1 95.88 37 ASP B O 1
ATOM 862 N N . SER B 1 38 ? 12.406 5.16 -0.622 1 95.38 38 SER B N 1
ATOM 863 C CA . SER B 1 38 ? 13.086 5.773 0.516 1 95.38 38 SER B CA 1
ATOM 864 C C . SER B 1 38 ? 14.266 6.625 0.062 1 95.38 38 SER B C 1
ATOM 866 O O . SER B 1 38 ? 15.016 6.227 -0.835 1 95.38 38 SER B O 1
ATOM 868 N N . GLU B 1 39 ? 14.406 7.734 0.717 1 91.94 39 GLU B N 1
ATOM 869 C CA . GLU B 1 39 ? 15.531 8.602 0.404 1 91.94 39 GLU B CA 1
ATOM 870 C C . GLU B 1 39 ? 16.844 8.008 0.914 1 91.94 39 GLU B C 1
ATOM 872 O O . GLU B 1 39 ? 17.906 8.242 0.33 1 91.94 39 GLU B O 1
ATOM 877 N N . ILE B 1 40 ? 16.781 7.293 1.95 1 90.62 40 ILE B N 1
ATOM 878 C CA . ILE B 1 40 ? 17.938 6.699 2.604 1 90.62 40 ILE B CA 1
ATOM 879 C C . ILE B 1 40 ? 18.422 5.492 1.805 1 90.62 40 ILE B C 1
ATOM 881 O O . ILE B 1 40 ? 19.625 5.355 1.536 1 90.62 40 ILE B O 1
ATOM 885 N N . ASP B 1 41 ? 17.531 4.637 1.436 1 92.56 41 ASP B N 1
ATOM 886 C CA . ASP B 1 41 ? 17.797 3.443 0.642 1 92.56 41 ASP B CA 1
ATOM 887 C C . ASP B 1 41 ? 16.672 3.17 -0.344 1 92.56 41 ASP B C 1
ATOM 889 O O . ASP B 1 41 ? 15.586 2.713 0.049 1 92.56 41 ASP B O 1
ATOM 893 N N . PRO B 1 42 ? 16.922 3.338 -1.591 1 88.06 42 PRO B N 1
ATOM 894 C CA . PRO B 1 42 ? 15.875 3.291 -2.609 1 88.06 42 PRO B CA 1
ATOM 895 C C . PRO B 1 42 ? 15.32 1.884 -2.82 1 88.06 42 PRO B C 1
ATOM 897 O O . PRO B 1 42 ? 14.328 1.708 -3.535 1 88.06 42 PRO B O 1
ATOM 900 N N . ARG B 1 43 ? 15.875 0.955 -2.203 1 90.12 43 ARG B N 1
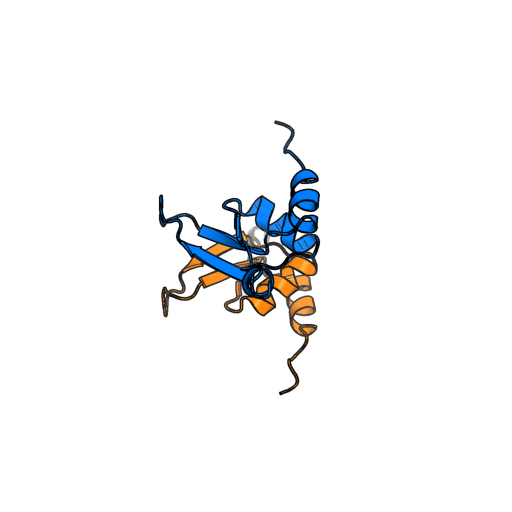ATOM 901 C CA . ARG B 1 43 ? 15.312 -0.392 -2.262 1 90.12 43 ARG B CA 1
ATOM 902 C C . ARG B 1 43 ? 14.055 -0.5 -1.406 1 90.12 43 ARG B C 1
ATOM 904 O O . ARG B 1 43 ? 13.25 -1.415 -1.591 1 90.12 43 ARG B O 1
ATOM 911 N N . PHE B 1 44 ? 13.977 0.393 -0.513 1 93.81 44 PHE B N 1
ATOM 912 C CA . PHE B 1 44 ? 12.82 0.402 0.375 1 93.81 44 PHE B CA 1
ATOM 913 C C . PHE B 1 44 ? 11.805 1.439 -0.077 1 93.81 44 PHE B C 1
ATOM 915 O O . PHE B 1 44 ? 12.164 2.471 -0.645 1 93.81 44 PHE B O 1
ATOM 922 N N . LYS B 1 45 ? 10.602 1.095 0.214 1 97.19 45 LYS B N 1
ATOM 923 C CA . LYS B 1 45 ? 9.508 2.006 -0.101 1 97.19 45 LYS B CA 1
ATOM 924 C C . LYS B 1 45 ? 8.992 2.705 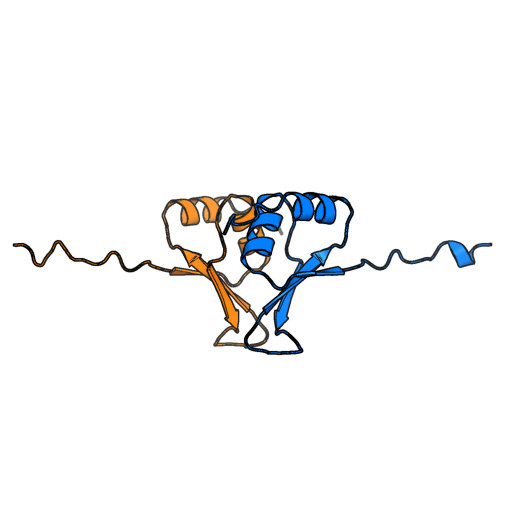1.155 1 97.19 45 LYS B C 1
ATOM 926 O O . LYS B 1 45 ? 9.102 2.166 2.26 1 97.19 45 LYS B O 1
ATOM 931 N N . VAL B 1 46 ? 8.5 3.893 0.905 1 97.94 46 VAL B N 1
ATOM 932 C CA . VAL B 1 46 ? 7.805 4.598 1.977 1 97.94 46 VAL B CA 1
ATOM 933 C C . VAL B 1 46 ? 6.371 4.906 1.549 1 97.94 46 VAL B C 1
ATOM 935 O O . VAL B 1 46 ? 6.117 5.195 0.377 1 97.94 46 VAL B O 1
ATOM 938 N N . PHE B 1 47 ? 5.512 4.844 2.512 1 98.56 47 PHE B N 1
ATOM 939 C CA . PHE B 1 47 ? 4.082 5.039 2.324 1 98.56 47 PHE B CA 1
ATOM 940 C C . PHE B 1 47 ? 3.607 6.293 3.047 1 98.56 47 PHE B C 1
ATOM 942 O O . PHE B 1 47 ? 3.877 6.469 4.238 1 98.56 47 PHE B O 1
ATOM 949 N N . LEU B 1 48 ? 2.92 7.094 2.307 1 98.44 48 LEU B N 1
ATOM 950 C CA . LEU B 1 48 ? 2.418 8.328 2.891 1 98.44 48 LEU B CA 1
ATOM 951 C C . LEU B 1 48 ? 0.939 8.203 3.244 1 98.44 48 LEU B C 1
ATOM 953 O O . LEU B 1 48 ? 0.137 7.754 2.424 1 98.44 48 LEU B O 1
ATOM 957 N N . PHE B 1 49 ? 0.666 8.578 4.52 1 98.56 49 PHE B N 1
ATOM 958 C CA . PHE B 1 49 ? -0.701 8.68 5.02 1 98.56 49 PHE B CA 1
ATOM 959 C C . PHE B 1 49 ? -1.005 10.094 5.496 1 98.56 49 PHE B C 1
ATOM 961 O O . PHE B 1 49 ? -0.09 10.859 5.789 1 98.56 49 PHE B O 1
ATOM 968 N N . GLN B 1 50 ? -2.316 10.328 5.492 1 98.06 50 GLN B N 1
ATOM 969 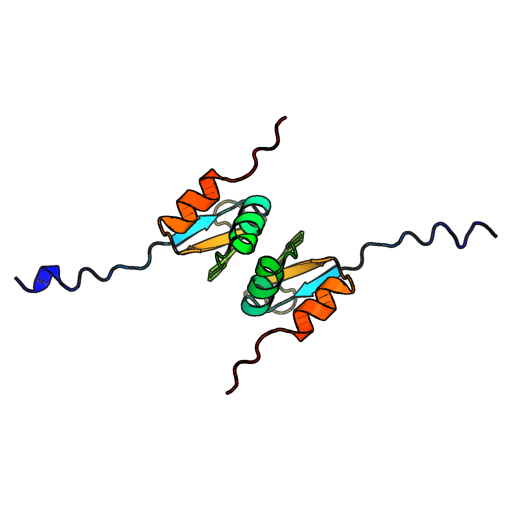C CA . GLN B 1 50 ? -2.695 11.531 6.227 1 98.06 50 GLN B CA 1
ATOM 970 C C . GLN B 1 50 ? -2.414 11.375 7.719 1 98.06 50 GLN B C 1
ATOM 972 O O . GLN B 1 50 ? -2.697 10.328 8.305 1 98.06 50 GLN B O 1
ATOM 977 N N . ASP B 1 51 ? -1.763 12.43 8.32 1 97.38 51 ASP B N 1
ATOM 978 C CA . ASP B 1 51 ? -1.452 12.438 9.742 1 97.38 51 ASP B CA 1
ATOM 979 C C . ASP B 1 51 ? -2.666 12.852 10.57 1 97.38 51 ASP B C 1
ATOM 981 O O . ASP B 1 51 ? -2.98 14.039 10.664 1 97.38 51 ASP B O 1
ATOM 985 N N . THR B 1 52 ? -3.342 11.938 11.117 1 96.88 52 THR B N 1
ATOM 986 C CA . THR B 1 52 ? -4.543 12.188 11.906 1 96.88 52 THR B CA 1
ATOM 987 C C . THR B 1 52 ? -4.461 11.469 13.258 1 96.88 52 THR B C 1
ATOM 989 O O . THR B 1 52 ? -3.662 10.547 13.43 1 96.88 52 THR B O 1
ATOM 992 N N . ALA B 1 53 ? -5.246 11.906 14.188 1 96.75 53 ALA B N 1
ATOM 993 C CA . ALA B 1 53 ? -5.34 11.234 15.477 1 96.75 53 ALA B CA 1
ATOM 994 C C . ALA B 1 53 ? -5.82 9.797 15.312 1 96.75 53 ALA B C 1
ATOM 996 O O . ALA B 1 53 ? -5.348 8.891 16 1 96.75 53 ALA B O 1
ATOM 997 N N . ALA B 1 54 ? -6.777 9.57 14.383 1 97.75 54 ALA B N 1
ATOM 998 C CA . ALA B 1 54 ? -7.293 8.234 14.117 1 97.75 54 ALA B CA 1
ATOM 999 C C . ALA B 1 54 ? -6.184 7.305 13.633 1 97.75 54 ALA B C 1
ATOM 1001 O O . ALA B 1 54 ? -6.113 6.145 14.047 1 97.75 54 ALA B O 1
ATOM 1002 N N . LEU B 1 55 ? -5.363 7.805 12.812 1 98.06 55 LEU B N 1
ATOM 1003 C CA . LEU B 1 55 ? -4.23 7.02 12.328 1 98.06 55 LEU B CA 1
ATOM 1004 C C . LEU B 1 55 ? -3.324 6.605 13.484 1 98.06 55 LEU B C 1
ATOM 1006 O O . LEU B 1 55 ? -2.955 5.434 13.602 1 98.06 55 LEU B O 1
ATOM 1010 N N . HIS B 1 56 ? -2.939 7.52 14.281 1 97.88 56 HIS B N 1
ATOM 1011 C CA . HIS B 1 56 ? -2.07 7.25 15.422 1 97.88 56 HIS B CA 1
ATOM 1012 C C . HIS B 1 56 ? -2.682 6.203 16.344 1 97.88 56 HIS B C 1
ATOM 1014 O O . HIS B 1 56 ? -1.98 5.312 16.828 1 97.88 56 HIS B O 1
ATOM 1020 N N . ASN B 1 57 ? -3.902 6.352 16.594 1 98.12 57 ASN B N 1
ATOM 1021 C CA . ASN B 1 57 ? -4.586 5.379 17.453 1 98.12 57 ASN B CA 1
ATOM 1022 C C . ASN B 1 57 ? -4.531 3.977 16.844 1 98.12 57 ASN B C 1
ATOM 1024 O O . ASN B 1 57 ? -4.309 2.998 17.562 1 98.12 57 ASN B O 1
ATOM 1028 N N . THR B 1 58 ? -4.816 3.93 15.586 1 98.12 58 THR B N 1
ATOM 1029 C CA . THR B 1 58 ? -4.742 2.639 14.906 1 98.12 58 THR B CA 1
ATOM 1030 C C . THR B 1 58 ? -3.332 2.064 14.992 1 98.12 58 THR B C 1
ATOM 1032 O O . THR B 1 58 ? -3.154 0.859 15.172 1 98.12 58 THR B O 1
ATOM 1035 N N . MET B 1 59 ? -2.307 2.857 14.828 1 98 59 MET B N 1
ATOM 1036 C CA . MET B 1 59 ? -0.917 2.418 14.914 1 98 59 MET B CA 1
ATOM 1037 C C . MET B 1 59 ? -0.624 1.808 16.281 1 98 59 MET B C 1
ATOM 1039 O O . MET B 1 59 ? 0.1 0.814 16.375 1 98 59 MET B O 1
ATOM 1043 N N . LYS B 1 60 ? -1.178 2.369 17.25 1 97.56 60 LYS B N 1
ATOM 1044 C CA . LYS B 1 60 ? -0.948 1.89 18.609 1 97.56 60 LYS B CA 1
ATOM 1045 C C . LYS B 1 60 ? -1.525 0.49 18.797 1 97.56 60 LYS B C 1
ATOM 1047 O O . LYS B 1 60 ? -1.105 -0.242 19.703 1 97.56 60 LYS B O 1
ATOM 1052 N N . GLN B 1 61 ? -2.461 0.148 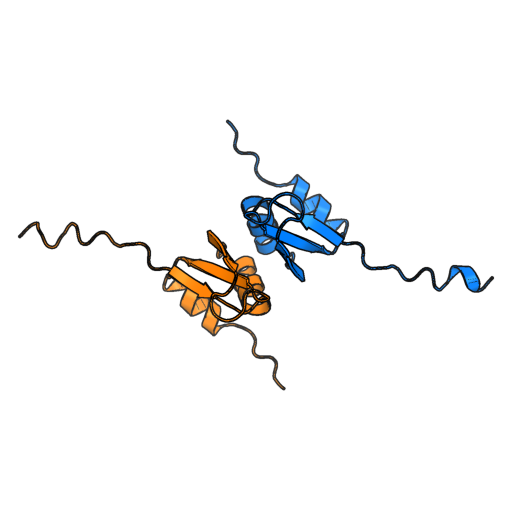18.016 1 97.56 61 GLN B N 1
ATOM 1053 C CA . GLN B 1 61 ? -3.146 -1.133 18.141 1 97.56 61 GLN B CA 1
ATOM 1054 C C . GLN B 1 61 ? -2.461 -2.207 17.297 1 97.56 61 GLN B C 1
ATOM 1056 O O . GLN B 1 61 ? -2.889 -3.363 17.297 1 97.56 61 GLN B O 1
ATOM 1061 N N . PHE B 1 62 ? -1.396 -1.863 16.672 1 96.81 62 PHE B N 1
ATOM 1062 C CA . PHE B 1 62 ? -0.68 -2.824 15.836 1 96.81 62 PHE B CA 1
ATOM 1063 C C . PHE B 1 62 ? -0.214 -4.016 16.672 1 96.81 62 PHE B C 1
ATOM 1065 O O . PHE B 1 62 ? 0.424 -3.844 17.703 1 96.81 62 PHE B O 1
ATOM 1072 N N . PRO B 1 63 ? -0.554 -5.223 16.094 1 92.81 63 PRO B N 1
ATOM 1073 C CA . PRO B 1 63 ? -0.127 -6.391 16.875 1 92.81 63 PRO B CA 1
ATOM 1074 C C . PRO B 1 63 ? 1.39 -6.566 16.891 1 92.81 63 PRO B C 1
ATOM 1076 O O . PRO B 1 63 ? 2.033 -6.496 15.836 1 92.81 63 PRO B O 1
ATOM 1079 N N . LYS B 1 64 ? 2.014 -6.504 17.984 1 78.44 64 LYS B N 1
ATOM 1080 C CA . LYS B 1 64 ? 3.449 -6.715 18.125 1 78.44 64 LYS B CA 1
ATOM 1081 C C . LYS B 1 64 ? 3.795 -8.203 18.078 1 78.44 64 LYS B C 1
ATOM 1083 O O . LYS B 1 64 ? 3.045 -9.039 18.578 1 78.44 64 LYS B O 1
ATOM 1088 N N . LYS B 1 65 ? 4.551 -8.617 17.047 1 64.12 65 LYS B N 1
ATOM 1089 C CA . LYS B 1 65 ? 4.984 -10.008 17.062 1 64.12 65 LYS B CA 1
ATOM 1090 C C . LYS B 1 65 ? 5.746 -10.328 18.344 1 64.12 65 LYS B C 1
ATOM 1092 O O . LYS B 1 65 ? 6.645 -9.586 18.75 1 64.12 65 LYS B O 1
ATOM 1097 N N . GLU B 1 66 ? 5.055 -10.797 19.375 1 44.88 66 GLU B N 1
ATOM 1098 C CA . GLU B 1 66 ? 5.832 -11.359 20.484 1 44.88 66 GLU B CA 1
ATOM 1099 C C . GLU B 1 66 ? 6.953 -12.25 19.953 1 44.88 66 GLU B C 1
ATOM 1101 O O . GLU B 1 66 ? 6.715 -13.141 19.141 1 44.88 66 GLU B O 1
ATOM 1106 N N . VAL B 1 67 ? 8.133 -11.633 19.734 1 40.62 67 VAL B N 1
ATOM 1107 C CA . VAL B 1 67 ? 9.273 -12.539 19.641 1 40.62 67 VAL B CA 1
ATOM 1108 C C . VAL B 1 67 ? 9.383 -13.375 20.906 1 40.62 67 VAL B C 1
ATOM 1110 O O . VAL B 1 67 ? 9.18 -12.859 22.016 1 40.62 67 VAL B O 1
#

Organism: NCBI:txid29354

InterPro domains:
  IPR043718 Domain of unknown function DUF5659 [PF18903] (13-66)

Nearest PDB structures (foldseek):
  7of2-assembly1_C  TM=5.861E-01  e=9.558E-02  Homo sapiens
  7of6-assembly1_C  TM=5.856E-01  e=3.174E-01  Homo sapiens
  8yld-assembly1_x  TM=5.210E-01  e=1.287E+00  Saccharomyces cerevisiae S288C
  7oyd-assembly1_v  TM=4.726E-01  e=1.471E+00  Oryctolagus cuniculus
  6mte-assembly1_v  TM=4.511E-01  e=1.796E+00  Oryctolagus cuniculus

Solvent-accessible surface area (backbone atoms only — not comparable to full-atom values): 8244 Å² total; per-residue (Å²): 126,72,78,66,67,70,64,66,77,63,82,49,70,36,83,42,68,48,66,69,57,49,41,52,42,18,43,70,73,44,57,74,74,45,76,43,65,28,88,88,46,68,90,38,54,32,37,31,27,72,54,45,73,68,52,53,55,53,60,70,64,53,83,71,79,80,126,126,70,76,66,69,69,63,70,77,63,82,47,69,37,83,42,68,49,66,67,59,48,42,51,43,19,44,70,73,44,56,74,76,46,78,42,65,30,88,89,46,65,89,39,54,30,35,30,28,73,55,44,72,70,52,54,54,54,59,70,65,54,83,70,77,80,124

Sequence (134 aa):
MTSDYQKENKAQYMIIRSLSMTNWLCRNGHEILKVSDSEIDPRFKVFLFQDTAALHNTMKQFPKKEVMTSDYQKENKAQYMIIRSLSMTNWLCRNGHEILKVSDSEIDPRFKVFLFQDTAALHNTMKQFPKKEV

Secondary structure (DSSP, 8-state):
-GGGT-------EEEE--HHHHHHHHHTT----EEEE-SS-TTSEEEEEE--HHHHHHHHTPPP---/-TTTT-------EEEE--HHHHHHHHHTT----EEEE-SS-TTSEEEEEE--HHHHHHHHT------

Radius of gyration: 18.58 Å; Cα contacts (8 Å, |Δi|>4): 172; chains: 2; bounding box: 37×81×38 Å